Protein AF-A0AAU9IRE2-F1 (afdb_monomer)

Nearest PDB structures (foldseek):
  4ocn-assembly2_E  TM=6.355E-01  e=1.020E-06  Saccharomyces cerevisiae S288C
  4o8y-assembly1_B  TM=6.304E-01  e=1.690E-06  Saccharomyces cerevisiae S288C
  5cw4-assembly1_A  TM=6.157E-01  e=9.299E-06  Camponotus floridanus
  6gvw-assembly1_F  TM=5.786E-01  e=1.319E-04  Mus musculus
  6gvw-assembly1_A  TM=6.288E-01  e=5.290E-04  Mus musculus

Secondary structure (DSSP, 8-state):
-----SB-HHHHHHHHHHHHHSTTS-EEEEEEESSSEEEEEEEESS---HHHHHHHHHHTTTS-EEEEEEEE---TT------HHHHHHHHHHHHTT-S-EEEEEEES-TTSS--EEEEEE-TTSS-EEEEP---GGGGS-HHHHHTT-TT---HHHHHH-TTS-TT-TT--

pLDDT: mean 87.38, std 13.11, range [36.69, 98.31]

Radius of gyration: 15.05 Å; Cα contacts (8 Å, |Δi|>4): 296; chains: 1; bounding box: 39×37×46 Å

Sequence (172 aa):
MEEDKFIATLALKKSAIHCARHPGRDVYGALVGDSKVNDAIPLFHTRPTTAATEVALLMLSQFNIIGFYESRIRGANEELEPSRYITQLCQALKNKGAASVFVLCIESDWNESNIMALFRLDNKGTNFTKQTFDASFNKMSLTDFLIGHENIVDIDDHLANPRLDWRNQNIQ

Foldseek 3Di:
DPPPAQADPQQVLLLLLQLVLQQPFKWKWFFFDASGGDHIFTADRHDDDPVSVVVSVVVCVVTHTQEMEIEDDDDPPDDQDDDPVRLVVQLVSLVVPRQKYKYWYAYSPPVDPDGIWMWIQDNVSPDIDTDDHPCVVVVDPVVVSNVPPSQQDHNVNCVVPVVRDSVPPVRD

Structure (mmCIF, N/CA/C/O backbone):
data_AF-A0AAU9IRE2-F1
#
_entry.id   AF-A0AAU9IRE2-F1
#
l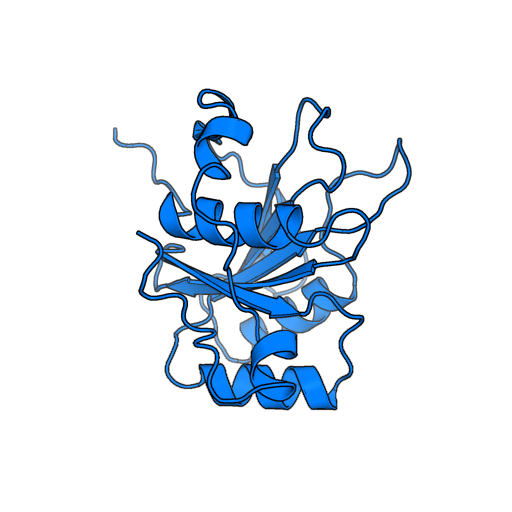oop_
_atom_site.group_PDB
_atom_site.id
_atom_site.type_symbol
_atom_site.label_atom_id
_atom_site.label_alt_id
_atom_site.label_comp_id
_atom_site.label_asym_id
_atom_site.label_entity_id
_atom_site.label_seq_id
_atom_site.pdbx_PDB_ins_code
_atom_site.Cartn_x
_atom_site.Cartn_y
_atom_site.Cartn_z
_atom_site.occupancy
_atom_site.B_iso_or_equiv
_atom_site.auth_seq_id
_atom_site.auth_comp_id
_atom_site.auth_asym_id
_atom_site.auth_atom_id
_atom_site.pdbx_PDB_model_num
ATOM 1 N N . MET A 1 1 ? 2.289 -4.825 28.708 1.00 36.69 1 MET A N 1
ATOM 2 C CA . MET A 1 1 ? 1.185 -4.629 27.751 1.00 36.69 1 MET A CA 1
ATOM 3 C C . MET A 1 1 ? 1.834 -4.562 26.396 1.00 36.69 1 MET A C 1
ATOM 5 O O . MET A 1 1 ? 2.612 -3.648 26.172 1.00 36.69 1 MET A O 1
ATOM 9 N N . GLU A 1 2 ? 1.653 -5.595 25.586 1.00 39.22 2 GLU A N 1
ATOM 10 C CA . GLU A 1 2 ? 2.136 -5.599 24.208 1.00 39.22 2 GLU A CA 1
ATOM 11 C C . GLU A 1 2 ? 1.316 -4.541 23.465 1.00 39.22 2 GLU A C 1
ATOM 13 O O . GLU A 1 2 ? 0.089 -4.627 23.444 1.00 39.22 2 GLU A O 1
ATOM 18 N N . GLU A 1 3 ? 1.958 -3.475 22.988 1.00 46.84 3 GLU A N 1
ATOM 19 C CA . GLU A 1 3 ? 1.282 -2.481 22.157 1.00 46.84 3 GLU A CA 1
ATOM 20 C C . GLU A 1 3 ? 0.676 -3.207 20.956 1.00 46.84 3 GLU A C 1
ATOM 22 O O . GLU A 1 3 ? 1.378 -3.923 20.237 1.00 46.84 3 GLU A O 1
ATOM 27 N N . ASP A 1 4 ? -0.634 -3.061 20.764 1.00 55.16 4 ASP A N 1
ATOM 28 C CA . ASP A 1 4 ? -1.350 -3.665 19.647 1.00 55.16 4 ASP A CA 1
ATOM 29 C C . ASP A 1 4 ? -0.809 -3.090 18.330 1.00 55.16 4 ASP A C 1
ATOM 31 O O . ASP A 1 4 ? -1.281 -2.076 17.818 1.00 55.16 4 ASP A O 1
ATOM 35 N N . LYS A 1 5 ? 0.210 -3.741 17.760 1.00 63.75 5 LYS A N 1
ATOM 36 C CA . LYS A 1 5 ? 0.704 -3.420 16.423 1.00 63.75 5 LYS A CA 1
ATOM 37 C C . LYS A 1 5 ? -0.419 -3.689 15.426 1.00 63.75 5 LYS A C 1
ATOM 39 O O . LYS A 1 5 ? -0.771 -4.838 15.166 1.00 63.75 5 LYS A O 1
ATOM 44 N N . PHE A 1 6 ? -0.990 -2.618 14.880 1.00 81.44 6 PHE A N 1
ATOM 45 C CA . PHE A 1 6 ? -2.045 -2.684 13.865 1.00 81.44 6 PHE A CA 1
ATOM 46 C C . PHE A 1 6 ? -1.533 -3.165 12.505 1.00 81.44 6 PHE A C 1
ATOM 48 O O . PHE A 1 6 ? -2.333 -3.600 11.678 1.00 81.44 6 PHE A O 1
ATOM 55 N N . ILE A 1 7 ? -0.217 -3.094 12.281 1.00 88.31 7 ILE A N 1
ATOM 56 C CA . ILE A 1 7 ? 0.437 -3.489 11.039 1.00 88.31 7 ILE A CA 1
ATOM 57 C C . ILE A 1 7 ? 1.678 -4.340 11.304 1.00 88.31 7 ILE A C 1
ATOM 59 O O . ILE A 1 7 ? 2.532 -3.998 12.124 1.00 88.31 7 ILE A O 1
ATOM 63 N N . ALA A 1 8 ? 1.756 -5.474 10.614 1.00 89.19 8 ALA A N 1
ATOM 64 C CA . ALA A 1 8 ? 2.883 -6.385 10.659 1.00 89.19 8 ALA A CA 1
ATOM 65 C C . ALA A 1 8 ? 4.101 -5.798 9.931 1.00 89.19 8 ALA A C 1
ATOM 67 O O . ALA A 1 8 ? 3.977 -5.103 8.920 1.00 89.19 8 ALA A O 1
ATOM 68 N N . THR A 1 9 ? 5.298 -6.148 10.406 1.00 86.25 9 THR A N 1
ATOM 69 C CA . THR A 1 9 ? 6.569 -5.720 9.801 1.00 86.25 9 THR A CA 1
ATOM 70 C C . THR A 1 9 ? 6.677 -6.120 8.329 1.00 86.25 9 THR A C 1
ATOM 72 O O . THR A 1 9 ? 7.193 -5.342 7.534 1.00 86.25 9 THR A O 1
ATOM 75 N N . LEU A 1 10 ? 6.152 -7.291 7.946 1.00 88.19 10 LEU A N 1
ATOM 76 C CA . LEU A 1 10 ? 6.154 -7.754 6.555 1.00 88.19 10 LEU A CA 1
ATOM 77 C C . LEU A 1 10 ? 5.373 -6.807 5.633 1.00 88.19 10 LEU A C 1
ATOM 79 O O . LEU A 1 10 ? 5.866 -6.437 4.569 1.00 88.19 10 LEU A O 1
ATOM 83 N N . ALA A 1 11 ? 4.184 -6.374 6.060 1.00 92.06 11 ALA A N 1
ATOM 84 C CA . ALA A 1 11 ? 3.362 -5.439 5.302 1.00 92.06 11 ALA A CA 1
ATOM 85 C C . ALA A 1 11 ? 4.076 -4.092 5.112 1.00 92.06 11 ALA A C 1
ATOM 87 O O . ALA A 1 11 ? 4.114 -3.564 4.000 1.00 92.06 11 ALA A O 1
ATOM 88 N N . LEU A 1 12 ? 4.700 -3.568 6.176 1.00 89.69 12 LEU A N 1
ATOM 89 C CA . LEU A 1 12 ? 5.523 -2.355 6.093 1.00 89.69 12 LEU A CA 1
ATOM 90 C C . LEU A 1 12 ? 6.695 -2.540 5.124 1.00 89.69 12 LEU A C 1
ATOM 92 O O . LEU A 1 12 ? 6.912 -1.693 4.262 1.00 89.69 12 LEU A O 1
ATOM 96 N N . LYS A 1 13 ? 7.400 -3.671 5.217 1.00 87.88 13 LYS A N 1
ATOM 97 C CA . LYS A 1 13 ? 8.547 -4.007 4.370 1.00 87.88 13 LYS A CA 1
ATOM 98 C C . LYS A 1 13 ? 8.167 -4.067 2.894 1.00 87.88 13 LYS A C 1
ATOM 100 O O . LYS A 1 13 ? 8.770 -3.354 2.098 1.00 87.88 13 LYS A O 1
ATOM 105 N N . LYS A 1 14 ? 7.146 -4.842 2.516 1.00 92.81 14 LYS A N 1
ATOM 106 C CA . LYS A 1 14 ? 6.692 -4.913 1.115 1.00 92.81 14 LYS A CA 1
ATOM 107 C C . LYS A 1 14 ? 6.233 -3.551 0.597 1.00 92.81 14 LYS A C 1
ATOM 109 O O . LYS A 1 14 ? 6.601 -3.175 -0.510 1.00 92.81 14 LYS A O 1
ATOM 114 N N . SER A 1 15 ? 5.485 -2.795 1.400 1.00 93.44 15 SER A N 1
ATOM 115 C CA . SER A 1 15 ? 5.035 -1.457 0.999 1.00 93.44 15 SER A CA 1
ATOM 116 C C . SER A 1 15 ? 6.224 -0.521 0.758 1.00 93.44 15 SER A C 1
ATOM 118 O O . SER A 1 15 ? 6.299 0.119 -0.286 1.00 93.44 15 SER A O 1
ATOM 120 N N . ALA A 1 16 ? 7.198 -0.499 1.673 1.00 90.00 16 ALA A N 1
ATOM 121 C CA . ALA A 1 16 ? 8.374 0.358 1.565 1.00 90.00 16 ALA A CA 1
ATOM 122 C C . ALA A 1 16 ? 9.281 -0.015 0.382 1.00 90.00 16 ALA A C 1
ATOM 124 O O . ALA A 1 16 ? 9.699 0.871 -0.360 1.00 90.00 16 ALA A O 1
ATOM 125 N N . ILE A 1 17 ? 9.548 -1.309 0.162 1.00 90.62 17 ILE A N 1
ATOM 126 C CA . ILE A 1 17 ? 10.351 -1.773 -0.983 1.00 90.62 17 ILE A CA 1
ATOM 127 C C . ILE A 1 17 ? 9.652 -1.404 -2.297 1.00 90.62 17 ILE A C 1
ATOM 129 O O . ILE A 1 17 ? 10.311 -0.944 -3.226 1.00 90.62 17 ILE A O 1
ATOM 133 N N . HIS A 1 18 ? 8.324 -1.546 -2.376 1.00 93.88 18 HIS A N 1
ATOM 134 C CA . HIS A 1 18 ? 7.566 -1.162 -3.568 1.00 93.88 18 HIS A CA 1
ATOM 135 C C . HIS A 1 18 ? 7.714 0.335 -3.868 1.00 93.88 18 HIS A C 1
ATOM 137 O O . HIS A 1 18 ? 8.050 0.707 -4.990 1.00 93.88 18 HIS A O 1
ATOM 143 N N . CYS A 1 19 ? 7.561 1.192 -2.855 1.00 92.00 19 CYS A N 1
ATOM 144 C CA . CYS A 1 19 ? 7.775 2.632 -2.999 1.00 92.00 19 CYS A CA 1
ATOM 145 C C . CYS A 1 19 ? 9.218 2.963 -3.421 1.00 92.00 19 CYS A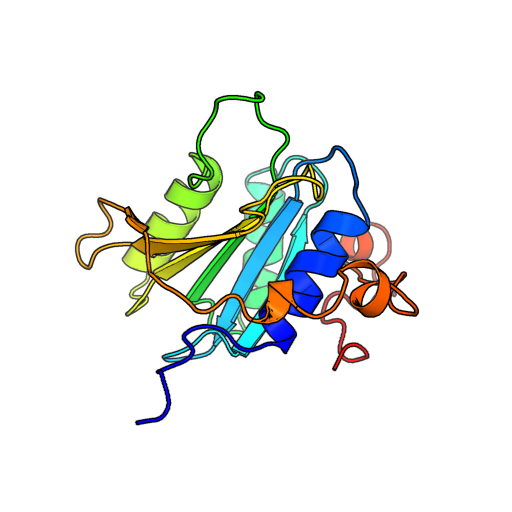 C 1
ATOM 147 O O . CYS A 1 19 ? 9.433 3.775 -4.317 1.00 92.00 19 CYS A O 1
ATOM 149 N N . ALA A 1 20 ? 10.211 2.301 -2.826 1.00 88.50 20 ALA A N 1
ATOM 150 C CA . ALA A 1 20 ? 11.620 2.535 -3.132 1.00 88.50 20 ALA A CA 1
ATOM 151 C C . ALA A 1 20 ? 12.040 2.039 -4.526 1.00 88.50 20 ALA A C 1
ATOM 153 O O . ALA A 1 20 ? 12.937 2.623 -5.131 1.00 88.50 20 ALA A O 1
ATOM 154 N N . ARG A 1 21 ? 11.394 0.990 -5.058 1.00 89.44 21 ARG A N 1
ATOM 155 C CA . ARG A 1 21 ? 11.648 0.477 -6.416 1.00 89.44 21 ARG A CA 1
ATOM 156 C C . ARG A 1 21 ? 11.239 1.479 -7.500 1.00 89.44 21 ARG A C 1
ATOM 158 O O . ARG A 1 21 ? 11.811 1.471 -8.591 1.00 89.44 21 ARG A O 1
ATOM 165 N N . HIS A 1 22 ? 10.282 2.355 -7.205 1.00 90.44 22 HIS A N 1
ATOM 166 C CA . HIS A 1 22 ? 9.742 3.326 -8.154 1.00 90.44 22 HIS A CA 1
ATOM 167 C C . HIS A 1 22 ? 9.929 4.767 -7.653 1.00 90.44 22 HIS A C 1
ATOM 169 O O . HIS A 1 22 ? 8.945 5.476 -7.431 1.00 90.44 22 HIS A O 1
ATOM 175 N N . PRO A 1 23 ? 11.184 5.233 -7.493 1.00 85.25 23 PRO A N 1
ATOM 176 C CA . PRO A 1 23 ? 11.446 6.570 -6.982 1.00 85.25 23 PRO A CA 1
ATOM 177 C C . PRO A 1 23 ? 10.867 7.625 -7.930 1.00 85.25 23 PRO A C 1
ATOM 179 O O . PRO A 1 23 ? 10.999 7.529 -9.153 1.00 85.25 23 PRO A O 1
ATOM 182 N N . GLY A 1 24 ? 10.218 8.641 -7.360 1.00 85.50 24 GLY A N 1
ATOM 183 C CA . GLY A 1 24 ? 9.586 9.705 -8.139 1.00 85.50 24 GLY A CA 1
ATOM 184 C C . GLY A 1 24 ? 8.370 9.242 -8.945 1.00 85.50 24 GLY A C 1
ATOM 185 O O . GLY A 1 24 ? 8.085 9.815 -9.997 1.00 85.50 24 GLY A O 1
ATOM 186 N N . ARG A 1 25 ? 7.664 8.201 -8.490 1.00 90.88 25 ARG A N 1
ATOM 187 C CA . ARG A 1 25 ? 6.349 7.813 -9.010 1.00 90.88 25 ARG A CA 1
ATOM 188 C C . ARG A 1 25 ? 5.345 7.70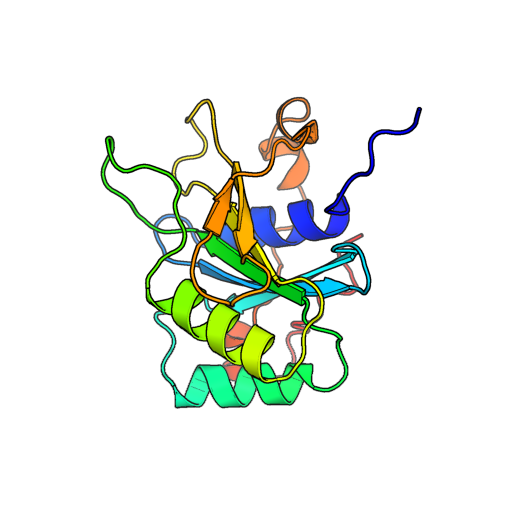2 -7.876 1.00 90.88 25 ARG A C 1
ATOM 190 O O . ARG A 1 25 ? 5.712 7.422 -6.739 1.00 90.88 25 ARG A O 1
ATOM 197 N N . ASP A 1 26 ? 4.078 7.883 -8.222 1.00 93.69 26 ASP A N 1
ATOM 198 C CA . ASP A 1 26 ? 2.995 7.488 -7.336 1.00 93.69 26 ASP A CA 1
ATOM 199 C C . ASP A 1 26 ? 2.899 5.961 -7.324 1.00 93.69 26 ASP A C 1
ATOM 201 O O . ASP A 1 26 ? 2.943 5.309 -8.372 1.00 93.69 26 ASP A O 1
ATOM 205 N N . VAL A 1 27 ? 2.766 5.405 -6.128 1.00 96.12 27 VAL A N 1
ATOM 206 C CA . VAL A 1 27 ? 2.752 3.970 -5.876 1.00 96.12 27 VAL A CA 1
ATOM 207 C C . VAL A 1 27 ? 1.551 3.640 -5.007 1.00 96.12 27 VAL A C 1
ATOM 209 O O . VAL A 1 27 ? 1.280 4.332 -4.028 1.00 96.12 27 VAL A O 1
ATOM 212 N N . TYR A 1 28 ? 0.841 2.569 -5.339 1.00 97.81 28 TYR A N 1
ATOM 213 C CA . TYR A 1 28 ? -0.360 2.140 -4.634 1.00 97.81 28 TYR A CA 1
ATOM 214 C C . TYR A 1 28 ? -0.304 0.649 -4.333 1.00 97.81 28 TYR A C 1
ATOM 216 O O . TYR A 1 28 ? 0.153 -0.153 -5.155 1.00 97.81 28 TYR A O 1
ATOM 224 N N . GLY A 1 29 ? -0.853 0.252 -3.189 1.00 98.19 29 GLY A N 1
ATOM 225 C CA . GLY A 1 29 ? -1.059 -1.158 -2.908 1.00 98.19 29 GLY A CA 1
ATOM 226 C C . GLY A 1 29 ? -2.209 -1.468 -1.960 1.00 98.19 29 GLY A C 1
ATOM 227 O O . GLY A 1 29 ? -2.808 -0.572 -1.367 1.00 98.19 29 GLY A O 1
ATOM 228 N N . ALA A 1 30 ? -2.538 -2.751 -1.834 1.00 98.31 30 ALA A N 1
ATOM 229 C CA . ALA A 1 30 ? -3.559 -3.246 -0.915 1.00 98.31 30 ALA A CA 1
ATOM 230 C C . ALA A 1 30 ? -2.927 -3.702 0.404 1.00 98.31 30 ALA A C 1
ATOM 232 O O . ALA A 1 30 ? -1.867 -4.327 0.412 1.00 98.31 30 ALA A O 1
ATOM 233 N N . LEU A 1 31 ? -3.607 -3.434 1.515 1.00 97.69 31 LEU A N 1
ATOM 234 C CA . LEU A 1 31 ? -3.287 -3.986 2.828 1.00 97.69 31 LEU A CA 1
ATOM 235 C C . LEU A 1 31 ? -4.260 -5.123 3.121 1.00 97.69 31 LEU A C 1
ATOM 237 O O . LEU A 1 31 ? -5.478 -4.936 3.044 1.00 97.69 31 LEU A O 1
ATOM 241 N N . VAL A 1 32 ? -3.728 -6.296 3.456 1.00 96.50 32 VAL A N 1
ATOM 242 C CA . VAL A 1 32 ? -4.526 -7.506 3.671 1.00 96.50 32 VAL A CA 1
ATOM 243 C C . VAL A 1 32 ? -4.328 -8.060 5.075 1.00 96.50 32 VAL A C 1
ATOM 245 O O . VAL A 1 32 ? -3.254 -7.951 5.674 1.00 96.50 32 VAL A O 1
ATOM 248 N N . GLY A 1 33 ? -5.382 -8.655 5.613 1.00 94.31 33 GLY A N 1
ATOM 249 C CA . GLY A 1 33 ? -5.397 -9.213 6.958 1.00 94.31 33 GLY A CA 1
ATOM 250 C C . GLY A 1 33 ? -6.815 -9.332 7.489 1.00 94.31 33 GLY A C 1
ATOM 251 O O . GLY A 1 33 ? -7.765 -9.224 6.727 1.00 94.31 33 GLY A O 1
ATOM 252 N N . ASP A 1 34 ? -6.951 -9.541 8.794 1.00 87.75 34 ASP A N 1
ATOM 253 C CA . ASP A 1 34 ? -8.256 -9.712 9.440 1.00 87.75 34 ASP A CA 1
ATOM 254 C C . ASP A 1 34 ? -8.586 -8.507 10.323 1.00 87.75 34 ASP A C 1
ATOM 256 O O . ASP A 1 34 ? -9.075 -7.481 9.858 1.00 87.75 34 ASP A O 1
ATOM 260 N N . SER A 1 35 ? -8.284 -8.592 11.617 1.00 84.12 35 SER A N 1
ATOM 261 C CA . SER A 1 35 ? -8.410 -7.468 12.552 1.00 84.12 35 SER A CA 1
ATOM 262 C C . SER A 1 35 ? -7.192 -6.537 12.539 1.00 84.12 35 SER A C 1
ATOM 264 O O . SER A 1 35 ? -7.261 -5.425 13.067 1.00 84.12 35 SER A O 1
ATOM 266 N N . LYS A 1 36 ? -6.087 -6.996 11.944 1.00 88.50 36 LYS A N 1
ATOM 267 C CA . LYS A 1 36 ? -4.784 -6.331 11.839 1.00 88.50 36 LYS A CA 1
ATOM 268 C C . LYS A 1 36 ? -4.229 -6.552 10.433 1.00 88.50 36 LYS A C 1
ATOM 270 O O . LYS A 1 36 ? -4.585 -7.533 9.779 1.00 88.50 36 LYS A O 1
ATOM 275 N N . VAL A 1 37 ? -3.369 -5.647 9.973 1.00 92.38 37 VAL A N 1
ATOM 276 C CA . VAL A 1 37 ? -2.701 -5.755 8.671 1.00 92.38 37 VAL A CA 1
ATOM 277 C C . VAL A 1 37 ? -1.558 -6.755 8.788 1.00 92.38 37 VAL A C 1
ATOM 279 O O . VAL A 1 37 ? -0.593 -6.509 9.506 1.00 92.38 37 VAL A O 1
ATOM 282 N N . ASN A 1 38 ? -1.669 -7.870 8.071 1.00 93.31 38 ASN A N 1
ATOM 283 C CA . ASN A 1 38 ? -0.709 -8.973 8.122 1.00 93.31 38 ASN A CA 1
ATOM 284 C C . ASN A 1 38 ? 0.283 -8.921 6.957 1.00 93.31 38 ASN A C 1
ATOM 286 O O . ASN A 1 38 ? 1.452 -9.258 7.126 1.00 93.31 38 ASN A O 1
ATOM 290 N N . ASP A 1 39 ? -0.180 -8.494 5.784 1.00 95.44 39 ASP A N 1
ATOM 291 C CA . ASP A 1 39 ? 0.627 -8.432 4.570 1.00 95.44 39 ASP A CA 1
ATOM 292 C C . ASP A 1 39 ? 0.214 -7.228 3.706 1.00 95.44 39 ASP A C 1
ATOM 294 O O . ASP A 1 39 ? -0.834 -6.605 3.920 1.00 95.44 39 ASP A O 1
ATOM 298 N N . ALA A 1 40 ? 1.053 -6.893 2.733 1.00 96.88 40 ALA A N 1
ATOM 299 C CA . ALA A 1 40 ? 0.801 -5.848 1.755 1.00 96.88 40 ALA A CA 1
ATOM 300 C C . ALA A 1 40 ? 1.052 -6.377 0.344 1.00 96.88 40 ALA A C 1
ATOM 302 O O . ALA A 1 40 ? 2.016 -7.100 0.095 1.00 96.88 40 ALA A O 1
ATOM 303 N N . ILE A 1 41 ? 0.188 -5.991 -0.588 1.00 97.94 41 ILE A N 1
ATOM 304 C CA . ILE A 1 41 ? 0.261 -6.426 -1.977 1.00 97.94 41 ILE A CA 1
ATOM 305 C C . ILE A 1 41 ? 0.459 -5.196 -2.872 1.00 97.94 41 ILE A C 1
ATOM 307 O O . ILE A 1 41 ? -0.445 -4.359 -2.956 1.00 97.94 41 ILE A O 1
ATOM 311 N N . PRO A 1 42 ? 1.632 -5.060 -3.514 1.00 97.75 42 PRO A N 1
ATOM 312 C CA . PRO A 1 42 ? 1.894 -4.063 -4.551 1.00 97.75 42 PRO A CA 1
ATOM 313 C C . PRO A 1 42 ? 0.876 -4.134 -5.688 1.00 97.75 42 PRO A C 1
ATOM 315 O O . PRO A 1 42 ? 0.659 -5.204 -6.251 1.00 97.75 42 PRO A O 1
ATOM 318 N N . LEU A 1 43 ? 0.232 -3.007 -6.009 1.00 98.06 43 LEU A N 1
ATOM 319 C CA . LEU A 1 43 ? -0.730 -2.939 -7.109 1.00 98.06 43 LEU A CA 1
ATOM 320 C C . LEU A 1 43 ? -0.149 -2.189 -8.297 1.00 98.06 43 LEU A C 1
ATOM 322 O O . LEU A 1 43 ? 0.045 -2.786 -9.348 1.00 98.06 43 LEU A O 1
ATOM 326 N N . PHE A 1 44 ? 0.114 -0.899 -8.132 1.00 97.75 44 PHE A N 1
ATOM 327 C CA . PHE A 1 44 ? 0.430 -0.033 -9.257 1.00 97.75 44 PHE A CA 1
ATOM 328 C C . PHE A 1 44 ? 1.592 0.886 -8.918 1.00 97.75 44 PHE A C 1
ATOM 330 O O . PHE A 1 44 ? 1.626 1.460 -7.826 1.00 97.75 44 PHE A O 1
ATOM 337 N N . HIS A 1 45 ? 2.457 1.097 -9.899 1.00 95.38 45 HIS A N 1
ATOM 338 C CA . HIS A 1 45 ? 3.472 2.150 -9.929 1.00 95.38 45 HIS A CA 1
ATOM 339 C C . HIS A 1 45 ? 3.247 3.118 -11.105 1.00 95.38 45 HIS A C 1
ATOM 341 O O . HIS A 1 45 ? 4.073 3.990 -11.410 1.00 95.38 45 HIS A O 1
ATOM 347 N N . THR A 1 46 ? 2.137 2.929 -11.820 1.00 92.06 46 THR A N 1
ATOM 348 C CA . THR A 1 46 ? 1.598 3.844 -12.819 1.00 92.06 46 THR A CA 1
ATOM 349 C C . THR A 1 46 ? 0.253 4.398 -12.355 1.00 92.06 46 THR A C 1
ATOM 351 O O . THR A 1 46 ? -0.357 3.909 -11.405 1.00 92.06 46 THR A O 1
ATOM 354 N N . ARG A 1 47 ? -0.226 5.464 -13.009 1.00 90.88 47 ARG A N 1
ATOM 355 C CA . ARG A 1 47 ? -1.516 6.066 -12.663 1.00 90.88 47 ARG A CA 1
ATOM 356 C C . ARG A 1 47 ? -2.647 5.060 -12.941 1.00 90.88 47 ARG A C 1
ATOM 358 O O . ARG A 1 47 ? -2.897 4.770 -14.114 1.00 90.88 47 ARG A O 1
ATOM 365 N N . PRO A 1 48 ? -3.377 4.587 -11.916 1.00 91.06 48 PRO A N 1
ATOM 366 C CA . PRO A 1 48 ? -4.371 3.546 -12.108 1.00 91.06 48 PRO A CA 1
ATOM 367 C C . PRO A 1 48 ? -5.583 4.076 -12.876 1.00 91.06 48 PRO A C 1
ATOM 369 O O . PRO A 1 48 ? -6.088 5.175 -12.628 1.00 91.06 48 PRO A O 1
ATOM 372 N N . THR A 1 49 ? -6.067 3.263 -13.811 1.00 93.12 49 THR A N 1
ATOM 373 C CA . THR A 1 49 ? -7.374 3.450 -14.452 1.00 93.12 49 THR A CA 1
ATOM 374 C C . THR A 1 49 ? -8.421 2.624 -13.717 1.00 93.12 49 THR A C 1
ATOM 376 O O . THR A 1 49 ? -8.086 1.606 -13.117 1.00 93.12 49 THR A O 1
ATOM 379 N N . THR A 1 50 ? -9.700 2.996 -13.812 1.00 92.94 50 THR A N 1
ATOM 380 C CA . THR A 1 50 ? -10.794 2.213 -13.209 1.00 92.94 50 THR A CA 1
ATOM 381 C C . THR A 1 50 ? -10.751 0.742 -13.631 1.00 92.94 50 THR A C 1
ATOM 383 O O . THR A 1 50 ? -10.863 -0.131 -12.779 1.00 92.94 50 THR A O 1
ATOM 386 N N . ALA A 1 51 ? -10.504 0.464 -14.916 1.00 93.94 51 ALA A N 1
ATOM 387 C CA . ALA A 1 51 ? -10.412 -0.902 -15.426 1.00 93.94 51 ALA A CA 1
ATOM 388 C C . ALA A 1 51 ? -9.239 -1.682 -14.804 1.00 93.94 51 ALA A C 1
ATOM 390 O O . ALA A 1 51 ? -9.412 -2.825 -14.388 1.00 93.94 51 ALA A O 1
ATOM 391 N N . ALA A 1 52 ? -8.058 -1.062 -14.687 1.00 94.50 52 ALA A N 1
ATOM 392 C CA . ALA A 1 52 ? -6.904 -1.693 -14.042 1.00 94.50 52 ALA A CA 1
ATOM 393 C C . ALA A 1 52 ? -7.177 -1.975 -12.555 1.00 94.50 52 ALA A C 1
ATOM 395 O O . ALA A 1 52 ? -6.897 -3.070 -12.069 1.00 94.50 52 ALA A O 1
ATOM 396 N N . THR A 1 53 ? -7.796 -1.023 -11.851 1.00 95.50 53 THR A N 1
ATOM 397 C CA . THR A 1 53 ? -8.222 -1.184 -10.456 1.00 95.50 53 THR A CA 1
ATOM 398 C C . THR A 1 53 ? -9.197 -2.350 -10.292 1.00 95.50 53 THR A C 1
ATOM 400 O O . THR A 1 53 ? -9.024 -3.165 -9.389 1.00 95.50 53 THR A O 1
ATOM 403 N N . GLU A 1 54 ? -10.207 -2.465 -11.155 1.00 95.19 54 GLU A N 1
ATOM 404 C CA . GLU A 1 54 ? -11.183 -3.560 -11.106 1.00 95.19 54 GLU A CA 1
ATOM 405 C C . GLU A 1 54 ? -10.527 -4.926 -11.315 1.00 95.19 54 GLU A C 1
ATOM 407 O O . GLU A 1 54 ? -10.786 -5.854 -10.545 1.00 95.19 54 GLU A O 1
ATOM 412 N N . VAL A 1 55 ? -9.637 -5.039 -12.306 1.00 96.31 55 VAL A N 1
ATOM 413 C CA . VAL A 1 55 ? -8.882 -6.271 -12.571 1.00 96.31 55 VAL A CA 1
ATOM 414 C C . VAL A 1 55 ? -8.013 -6.641 -11.372 1.00 96.31 55 VAL A C 1
ATOM 416 O O . VAL A 1 55 ? -8.066 -7.783 -10.914 1.00 96.31 55 VAL A O 1
ATOM 419 N N . ALA A 1 56 ? -7.270 -5.687 -10.809 1.00 96.81 56 ALA A N 1
ATOM 420 C CA . ALA A 1 56 ? -6.428 -5.939 -9.645 1.00 96.81 56 ALA A CA 1
ATOM 421 C C . ALA A 1 56 ? -7.251 -6.402 -8.431 1.00 96.81 56 ALA A C 1
ATOM 423 O O . ALA A 1 56 ? -6.913 -7.396 -7.791 1.00 96.81 56 ALA A O 1
ATOM 424 N N . LEU A 1 57 ? -8.380 -5.744 -8.144 1.00 95.38 57 LEU A N 1
ATOM 425 C CA . LEU A 1 57 ? -9.275 -6.145 -7.053 1.00 95.38 57 LEU A CA 1
ATOM 426 C C . LEU A 1 57 ? -9.902 -7.527 -7.284 1.00 95.38 57 LEU A C 1
ATOM 428 O O . LEU A 1 57 ? -10.090 -8.274 -6.324 1.00 95.38 57 LEU A O 1
ATOM 432 N N . LEU A 1 58 ? -10.192 -7.898 -8.533 1.00 96.38 58 LEU A N 1
ATOM 433 C CA . LEU A 1 58 ? -10.654 -9.243 -8.874 1.00 96.38 58 LEU A CA 1
ATOM 434 C C . LEU A 1 58 ? -9.560 -10.296 -8.633 1.00 96.38 58 LEU A C 1
ATOM 436 O O . LEU A 1 58 ? -9.839 -11.344 -8.044 1.00 96.38 58 LEU A O 1
ATOM 440 N N . MET A 1 59 ? -8.313 -10.010 -9.022 1.00 97.00 59 MET A N 1
ATOM 441 C CA . MET A 1 59 ? -7.157 -10.879 -8.750 1.00 97.00 59 MET A CA 1
ATOM 442 C C . MET A 1 59 ? -6.917 -11.076 -7.247 1.00 97.00 59 MET A C 1
ATOM 444 O O . MET A 1 59 ? -6.423 -12.122 -6.821 1.00 97.00 59 MET A O 1
ATOM 448 N N . LEU A 1 60 ? -7.306 -10.089 -6.440 1.00 96.62 60 LEU A N 1
ATOM 449 C CA . LEU A 1 60 ? -7.201 -10.105 -4.985 1.00 96.62 60 LEU A CA 1
ATOM 450 C C . LEU A 1 60 ? -8.420 -10.702 -4.276 1.00 96.62 60 LEU A C 1
ATOM 452 O O . LEU A 1 60 ? -8.442 -10.711 -3.051 1.00 96.62 60 LEU A O 1
ATOM 456 N N . SER A 1 61 ? -9.422 -11.210 -4.997 1.00 95.25 61 SER A N 1
ATOM 457 C CA . SER A 1 61 ? -10.697 -11.671 -4.414 1.00 95.25 61 SER A CA 1
ATOM 458 C C . SER A 1 61 ? -10.565 -12.751 -3.333 1.00 95.25 61 SER A C 1
ATOM 460 O O . SER A 1 61 ? -11.450 -12.885 -2.493 1.00 95.25 61 SER A O 1
ATOM 462 N N . GLN A 1 62 ? -9.463 -13.503 -3.329 1.00 94.62 62 GLN A N 1
ATOM 463 C CA . GLN A 1 62 ? -9.154 -14.503 -2.303 1.00 94.62 62 GLN A CA 1
ATOM 464 C C . GLN A 1 62 ? -8.582 -13.913 -1.001 1.00 94.62 62 GLN A C 1
ATOM 466 O O . GLN A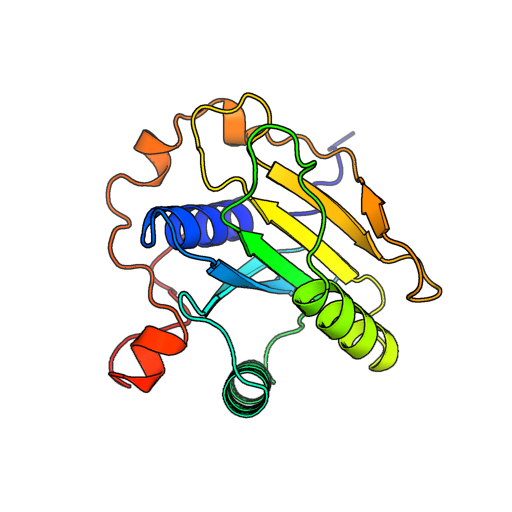 1 62 ? -8.445 -14.633 -0.015 1.00 94.62 62 GLN A O 1
ATOM 471 N N . PHE A 1 63 ? -8.198 -12.636 -0.996 1.00 95.62 63 PHE A N 1
ATOM 472 C CA . PHE A 1 63 ? -7.609 -11.960 0.154 1.00 95.62 63 PHE A CA 1
ATOM 473 C C . PHE A 1 63 ? -8.640 -11.078 0.855 1.00 95.62 63 PHE A C 1
ATOM 475 O O . PHE A 1 63 ? -9.449 -10.399 0.222 1.00 95.62 63 PHE A O 1
ATOM 482 N N . ASN A 1 64 ? -8.556 -11.029 2.181 1.00 96.19 64 ASN A N 1
ATOM 483 C CA . ASN A 1 64 ? -9.315 -10.079 2.977 1.00 96.19 64 ASN A CA 1
ATOM 484 C C . ASN A 1 64 ? -8.601 -8.718 2.958 1.00 96.19 64 ASN A C 1
ATOM 486 O O . ASN A 1 64 ? -7.639 -8.492 3.692 1.00 96.19 64 ASN A O 1
ATOM 490 N N . ILE A 1 65 ? -9.018 -7.835 2.048 1.00 97.06 65 ILE A N 1
ATOM 491 C CA . ILE A 1 65 ? -8.486 -6.471 1.955 1.00 97.06 65 ILE A CA 1
ATOM 492 C C . ILE A 1 65 ? -9.088 -5.641 3.089 1.00 97.06 65 ILE A C 1
ATOM 494 O O . ILE A 1 65 ? -10.306 -5.503 3.182 1.00 97.06 65 ILE A O 1
ATOM 498 N N . ILE A 1 66 ? -8.234 -5.038 3.913 1.00 96.38 66 ILE A N 1
ATOM 499 C CA . ILE A 1 66 ? -8.641 -4.198 5.053 1.00 96.38 66 ILE A CA 1
ATOM 500 C C . ILE A 1 66 ? -8.091 -2.774 4.959 1.00 96.38 66 ILE A C 1
ATOM 502 O O . ILE A 1 66 ? -8.163 -1.994 5.908 1.00 96.38 66 ILE A O 1
ATOM 506 N N . GLY A 1 67 ? -7.516 -2.416 3.818 1.00 97.38 67 GLY A N 1
ATOM 507 C CA . GLY A 1 67 ? -6.970 -1.094 3.603 1.00 97.38 67 GLY A CA 1
ATOM 508 C C . GLY A 1 67 ? -6.123 -1.004 2.353 1.00 97.38 67 GLY A C 1
ATOM 509 O O . GLY A 1 67 ? -6.034 -1.944 1.563 1.00 97.38 67 GLY A O 1
ATOM 510 N N . PHE A 1 68 ? -5.477 0.141 2.209 1.00 98.19 68 PHE A N 1
ATOM 511 C CA . PHE A 1 68 ? -4.575 0.428 1.105 1.00 98.19 68 PHE A CA 1
ATOM 512 C C . PHE A 1 68 ? -3.346 1.169 1.618 1.00 98.19 68 PHE A C 1
ATOM 514 O O . PHE A 1 68 ? -3.364 1.746 2.703 1.00 98.19 68 PHE A O 1
ATOM 521 N N . TYR A 1 69 ? -2.276 1.166 0.841 1.00 97.62 69 TYR A N 1
ATOM 522 C CA . TYR A 1 69 ? -1.174 2.088 1.045 1.00 97.62 69 TYR A CA 1
ATOM 523 C C . TYR A 1 69 ? -0.949 2.916 -0.208 1.00 97.62 69 TYR A C 1
ATOM 525 O O . TYR A 1 69 ? -1.284 2.494 -1.319 1.00 97.62 69 TYR A O 1
ATOM 533 N N . GLU A 1 70 ? -0.382 4.096 -0.014 1.00 96.62 70 GLU A N 1
ATOM 534 C CA . GLU A 1 70 ? 0.078 4.938 -1.103 1.00 96.62 70 GLU A CA 1
ATOM 535 C C . GLU A 1 70 ? 1.399 5.612 -0.761 1.00 96.62 70 GLU A C 1
ATOM 537 O O . GLU A 1 70 ? 1.659 5.953 0.391 1.00 96.62 70 GLU A O 1
ATOM 542 N N . SER A 1 71 ? 2.198 5.849 -1.791 1.00 94.56 71 SER A N 1
ATOM 543 C CA . SER A 1 71 ? 3.240 6.864 -1.791 1.00 94.56 71 SER A CA 1
ATOM 544 C C . SER A 1 71 ? 2.995 7.785 -2.968 1.00 94.56 71 SER A C 1
ATOM 546 O O . SER A 1 71 ? 2.602 7.328 -4.042 1.00 94.56 71 SER A O 1
ATOM 548 N N . ARG A 1 72 ? 3.143 9.089 -2.749 1.00 91.25 72 ARG A N 1
ATOM 549 C CA . ARG A 1 72 ? 2.862 10.107 -3.758 1.00 91.25 72 ARG A CA 1
ATOM 550 C C . ARG A 1 72 ? 3.967 11.134 -3.780 1.00 91.25 72 ARG A C 1
ATOM 552 O O . ARG A 1 72 ? 4.480 11.506 -2.724 1.00 91.25 72 ARG A O 1
ATOM 559 N N . ILE A 1 73 ? 4.254 11.648 -4.969 1.00 85.38 73 ILE A N 1
ATOM 560 C CA . ILE A 1 73 ? 5.064 12.858 -5.087 1.00 85.38 73 ILE A CA 1
ATOM 561 C C . ILE A 1 73 ? 4.216 14.019 -4.577 1.00 85.38 73 ILE A C 1
ATOM 563 O O . ILE A 1 73 ? 3.130 14.288 -5.095 1.00 85.38 73 ILE A O 1
ATOM 567 N N . ARG A 1 74 ? 4.715 14.705 -3.554 1.00 83.69 74 ARG A N 1
ATOM 568 C CA . ARG A 1 74 ? 4.009 15.799 -2.888 1.00 83.69 74 ARG A CA 1
ATOM 569 C C . ARG A 1 74 ? 4.866 17.052 -2.805 1.00 83.69 74 ARG A C 1
ATOM 571 O O . ARG A 1 74 ? 6.087 17.001 -2.950 1.00 83.69 74 ARG A O 1
ATOM 578 N N . GLY A 1 75 ? 4.216 18.190 -2.586 1.00 78.88 75 GLY A N 1
ATOM 579 C CA . GLY A 1 75 ? 4.923 19.437 -2.296 1.00 78.88 75 GLY A CA 1
ATOM 580 C C . GLY A 1 75 ? 5.586 19.394 -0.915 1.00 78.88 75 GLY A C 1
ATOM 581 O O . GLY A 1 75 ? 5.045 18.790 0.007 1.00 78.88 75 GLY A O 1
ATOM 582 N N . ALA A 1 76 ? 6.709 20.099 -0.745 1.00 74.81 76 ALA A N 1
ATOM 583 C CA . ALA A 1 76 ? 7.522 20.103 0.484 1.00 74.81 76 ALA A CA 1
ATOM 584 C C . ALA A 1 76 ? 6.785 20.529 1.777 1.00 74.81 76 ALA A C 1
ATOM 586 O O . ALA A 1 76 ? 7.308 20.344 2.866 1.00 74.81 76 ALA A O 1
ATOM 587 N N . ASN A 1 77 ? 5.579 21.099 1.672 1.00 77.81 77 ASN A N 1
ATOM 588 C CA . ASN A 1 77 ? 4.772 21.558 2.810 1.00 77.81 77 ASN A CA 1
ATOM 589 C C . ASN A 1 77 ? 3.394 20.886 2.889 1.00 77.81 77 ASN A C 1
ATOM 591 O O . ASN A 1 77 ? 2.555 21.304 3.685 1.00 77.81 77 ASN A O 1
ATOM 595 N N . GLU A 1 78 ? 3.113 19.908 2.030 1.00 84.75 78 GLU A N 1
ATOM 596 C CA . GLU A 1 78 ? 1.872 19.147 2.149 1.00 84.75 78 GLU A CA 1
ATOM 597 C C . GLU A 1 78 ? 1.975 18.215 3.361 1.00 84.75 78 GLU A C 1
ATOM 599 O O . GLU A 1 78 ? 3.075 17.872 3.790 1.00 84.75 78 GLU A O 1
ATOM 604 N N . GLU A 1 79 ? 0.854 17.802 3.949 1.00 86.62 79 GLU A N 1
ATOM 605 C CA . GLU A 1 79 ? 0.846 16.758 4.979 1.00 86.62 79 GLU A CA 1
ATOM 606 C C . GLU A 1 79 ? 0.718 15.368 4.337 1.00 86.62 79 GLU A C 1
ATOM 608 O O . GLU A 1 79 ? 0.242 15.216 3.209 1.00 86.62 79 GLU A O 1
ATOM 613 N N . LEU A 1 80 ? 1.205 14.332 5.027 1.00 89.38 80 LEU A N 1
ATOM 614 C CA . LEU A 1 80 ? 1.032 12.944 4.599 1.00 89.38 80 LEU A CA 1
ATOM 615 C C . LEU A 1 80 ? -0.411 12.545 4.880 1.00 89.38 80 LEU A C 1
ATOM 617 O O . LEU A 1 80 ? -0.711 12.067 5.969 1.00 89.38 80 LEU A O 1
ATOM 621 N N . GLU A 1 81 ? -1.287 12.751 3.906 1.00 93.06 81 GLU A N 1
ATOM 622 C CA . GLU A 1 81 ? -2.708 12.414 3.988 1.00 93.06 81 GLU A CA 1
ATOM 623 C C . GLU A 1 81 ? -3.142 11.517 2.820 1.00 93.06 81 GLU A C 1
ATOM 625 O O . GLU A 1 81 ? -2.522 11.562 1.752 1.00 93.06 81 GLU A O 1
ATOM 630 N N . PRO A 1 82 ? -4.210 10.713 2.983 1.00 95.44 82 PRO A N 1
ATOM 631 C CA . PRO A 1 82 ? -4.746 9.893 1.904 1.00 95.44 82 PRO A CA 1
ATOM 632 C C . PRO A 1 82 ? -5.223 10.727 0.709 1.00 95.44 82 PRO A C 1
ATOM 634 O O . PRO A 1 82 ? -6.002 11.670 0.856 1.00 95.44 82 PRO A O 1
ATOM 637 N N . SER A 1 83 ? -4.840 10.336 -0.506 1.00 94.50 83 SER A N 1
ATOM 638 C CA . SER A 1 83 ? -5.370 10.941 -1.728 1.00 94.50 83 SER A CA 1
ATOM 639 C C . SER A 1 83 ? -6.871 10.708 -1.891 1.00 94.50 83 SER A C 1
ATOM 641 O O . SER A 1 83 ? -7.479 9.798 -1.316 1.00 94.50 83 SER A O 1
ATOM 643 N N . ARG A 1 84 ? -7.480 11.489 -2.790 1.00 93.75 84 ARG A N 1
ATOM 644 C CA . ARG A 1 84 ? -8.870 11.278 -3.214 1.00 93.75 84 ARG A CA 1
ATOM 645 C C . ARG A 1 84 ? -9.097 9.871 -3.779 1.00 93.75 84 ARG A C 1
ATOM 647 O O . ARG A 1 84 ? -10.148 9.293 -3.521 1.00 93.75 84 ARG A O 1
ATOM 654 N N . TYR A 1 85 ? -8.138 9.331 -4.533 1.00 93.81 85 TYR A N 1
ATOM 655 C CA . TYR A 1 85 ? -8.244 7.991 -5.116 1.00 93.81 85 TYR A CA 1
ATOM 656 C C . TYR A 1 85 ? -8.308 6.916 -4.022 1.00 93.81 85 TYR A C 1
ATOM 658 O O . TYR A 1 85 ? -9.267 6.145 -3.973 1.00 93.81 85 TYR A O 1
ATOM 666 N N . ILE A 1 86 ? -7.356 6.927 -3.084 1.00 96.12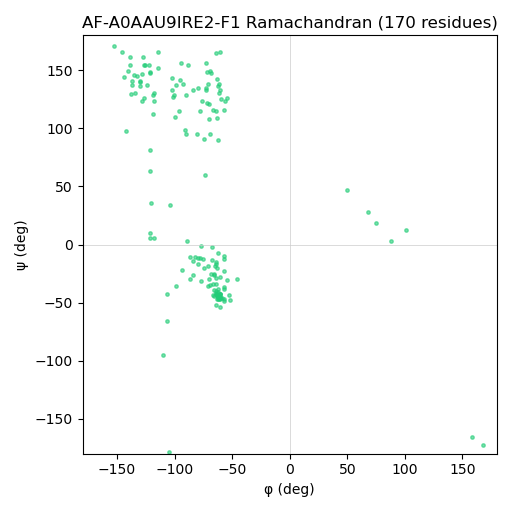 86 ILE A N 1
ATOM 667 C CA . ILE A 1 86 ? -7.352 5.992 -1.951 1.00 96.12 86 ILE A CA 1
ATOM 668 C C . ILE A 1 86 ? -8.580 6.180 -1.058 1.00 96.12 86 ILE A C 1
ATOM 670 O O . ILE A 1 86 ? -9.179 5.197 -0.623 1.00 96.12 86 ILE A O 1
ATOM 674 N N . THR A 1 87 ? -9.014 7.422 -0.837 1.00 96.38 87 THR A N 1
ATOM 675 C CA . THR A 1 87 ? -10.240 7.720 -0.084 1.00 96.38 87 THR A CA 1
ATOM 676 C C . THR A 1 87 ? -11.461 7.040 -0.705 1.00 96.38 87 THR A C 1
ATOM 678 O O . THR A 1 87 ? -12.222 6.383 0.005 1.00 96.38 87 THR A O 1
ATOM 681 N N . GLN A 1 88 ? -11.628 7.129 -2.028 1.00 95.88 88 GLN A N 1
ATOM 682 C CA . GLN A 1 88 ? -12.739 6.484 -2.737 1.00 95.88 88 GLN A CA 1
ATOM 683 C C . GLN A 1 88 ? -12.676 4.955 -2.647 1.00 95.88 88 GLN A C 1
ATOM 685 O O . GLN A 1 88 ? -13.705 4.314 -2.424 1.00 95.88 88 GLN A O 1
ATOM 690 N N . LEU A 1 89 ? -11.481 4.365 -2.755 1.00 96.38 89 LEU A N 1
ATOM 691 C CA . LEU A 1 89 ? -11.297 2.923 -2.568 1.00 96.38 89 LEU A CA 1
ATOM 692 C C . LEU A 1 89 ? -11.651 2.475 -1.150 1.00 96.38 89 LEU A C 1
ATOM 694 O O . LEU A 1 89 ? -12.350 1.478 -0.971 1.00 96.38 89 LEU A O 1
ATOM 698 N N . CYS A 1 90 ? -11.224 3.230 -0.141 1.00 97.19 90 CYS A N 1
ATOM 699 C CA . CYS A 1 90 ? -11.528 2.939 1.255 1.00 97.19 90 CYS A CA 1
ATOM 700 C C . CYS A 1 90 ? -13.026 3.038 1.549 1.00 97.19 90 CYS A C 1
ATOM 702 O O . CYS A 1 90 ? -13.575 2.181 2.239 1.00 97.19 90 CYS A O 1
ATOM 704 N N . GLN A 1 91 ? -13.700 4.048 0.997 1.00 96.50 91 GLN A N 1
ATOM 705 C CA . GLN A 1 91 ? -15.152 4.193 1.098 1.00 96.50 91 GLN A CA 1
ATOM 706 C C . GLN A 1 91 ? -15.877 3.022 0.432 1.00 96.50 91 GLN A C 1
ATOM 708 O O . GLN A 1 91 ? -16.784 2.441 1.026 1.00 96.50 91 GLN A O 1
ATOM 713 N N . ALA A 1 92 ? -15.450 2.621 -0.768 1.00 95.12 92 ALA A N 1
ATOM 714 C CA . ALA A 1 92 ? -16.008 1.458 -1.451 1.00 95.12 92 ALA A CA 1
ATOM 715 C C . ALA A 1 92 ? -15.807 0.169 -0.636 1.00 95.12 92 ALA A C 1
ATOM 717 O O . ALA A 1 92 ? -16.738 -0.623 -0.496 1.00 95.12 92 ALA A O 1
ATOM 718 N N . LEU A 1 93 ? -14.622 -0.020 -0.050 1.00 95.44 93 LEU A N 1
ATOM 719 C CA . LEU A 1 93 ? -14.315 -1.159 0.812 1.00 95.44 93 LEU A CA 1
ATOM 720 C C . LEU A 1 93 ? -15.177 -1.162 2.086 1.00 95.44 93 LEU A C 1
ATOM 722 O O . LEU A 1 93 ? -15.733 -2.196 2.459 1.00 95.44 93 LEU A O 1
ATOM 726 N N . LYS A 1 94 ? -15.364 0.005 2.713 1.00 95.25 94 LYS A N 1
ATOM 727 C CA . LYS A 1 94 ? -16.242 0.173 3.878 1.00 95.25 94 LYS A CA 1
ATOM 728 C C . LYS A 1 94 ? -17.695 -0.162 3.544 1.00 95.25 94 LYS A C 1
ATOM 730 O O . LYS A 1 94 ? -18.332 -0.906 4.284 1.00 95.25 94 LYS A O 1
ATOM 735 N N . ASN A 1 95 ? -18.188 0.315 2.402 1.00 95.00 95 ASN A N 1
ATOM 736 C CA . ASN A 1 95 ? -19.547 0.050 1.919 1.00 95.00 95 ASN A CA 1
ATOM 737 C C . ASN A 1 95 ? -19.781 -1.429 1.579 1.00 95.00 95 ASN A C 1
ATOM 739 O O . ASN A 1 95 ? -20.912 -1.901 1.658 1.00 95.00 95 ASN A O 1
ATOM 743 N N . LYS A 1 96 ? -18.721 -2.178 1.249 1.00 92.62 96 LYS A N 1
ATOM 744 C CA . LYS A 1 96 ? -18.765 -3.641 1.089 1.00 92.62 96 LYS A CA 1
ATOM 745 C C . LYS A 1 96 ? -18.783 -4.409 2.418 1.00 92.62 96 LYS A C 1
ATOM 747 O O . LYS A 1 96 ? -18.863 -5.632 2.398 1.00 92.62 96 LYS A O 1
ATOM 752 N N . GLY A 1 97 ? -18.734 -3.716 3.557 1.00 92.38 97 GLY A N 1
ATOM 753 C CA . GLY A 1 97 ? -18.871 -4.316 4.885 1.00 92.38 97 GLY A CA 1
ATOM 754 C C . GLY A 1 97 ? -17.558 -4.534 5.636 1.00 92.38 97 GLY A C 1
ATOM 755 O O . GLY A 1 97 ? -17.566 -5.211 6.661 1.00 92.38 97 GLY A O 1
ATOM 756 N N . ALA A 1 98 ? -16.437 -3.963 5.181 1.00 91.81 98 ALA A N 1
ATOM 757 C CA . ALA A 1 98 ? -15.182 -4.058 5.922 1.00 91.81 98 ALA A CA 1
ATOM 758 C C . ALA A 1 98 ? -15.313 -3.435 7.329 1.00 91.81 98 ALA A C 1
ATOM 760 O O . ALA A 1 98 ? -15.690 -2.267 7.499 1.00 91.81 98 ALA A O 1
ATOM 761 N N . 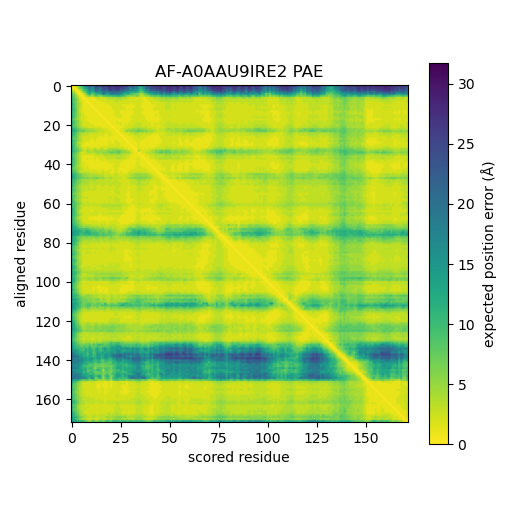ALA A 1 99 ? -14.988 -4.217 8.362 1.00 89.31 99 ALA A N 1
ATOM 762 C CA . ALA A 1 99 ? -15.141 -3.798 9.756 1.00 89.31 99 ALA A CA 1
ATOM 763 C C . ALA A 1 99 ? -14.245 -2.593 10.090 1.00 89.31 99 ALA A C 1
ATOM 765 O O . ALA A 1 99 ? -14.718 -1.589 10.629 1.00 89.31 99 ALA A O 1
ATOM 766 N N . SER A 1 100 ? -12.978 -2.659 9.685 1.00 90.38 100 SER A N 1
ATOM 767 C CA . SER A 1 100 ? -12.002 -1.574 9.792 1.00 90.38 100 SER A CA 1
ATOM 768 C C . SER A 1 100 ? -11.323 -1.374 8.444 1.00 90.38 100 SER A C 1
ATOM 770 O O . SER A 1 100 ? -11.047 -2.348 7.752 1.00 90.38 100 SER A O 1
ATOM 772 N N . VAL A 1 101 ? -11.075 -0.114 8.082 1.00 95.69 101 VAL A N 1
ATOM 773 C CA . VAL A 1 101 ? -10.377 0.249 6.847 1.00 95.69 101 VAL A CA 1
ATOM 774 C C . VAL A 1 101 ? -9.218 1.173 7.192 1.00 95.69 101 VAL A C 1
ATOM 776 O O . VAL A 1 101 ? -9.422 2.194 7.856 1.00 95.69 101 VAL A O 1
ATOM 779 N N . PHE A 1 102 ? -8.018 0.804 6.757 1.00 95.38 102 PHE A N 1
ATOM 780 C CA . PHE A 1 102 ? -6.780 1.526 7.039 1.00 95.38 102 PHE A CA 1
ATOM 781 C C . PHE A 1 102 ? -6.163 2.127 5.776 1.00 95.38 102 PHE A C 1
ATOM 783 O O . PHE A 1 102 ? -6.322 1.591 4.679 1.00 95.38 102 PHE A O 1
ATOM 790 N N . VAL A 1 103 ? -5.424 3.222 5.945 1.00 96.75 103 VAL A N 1
ATOM 791 C CA . VAL A 1 103 ? -4.557 3.781 4.906 1.00 96.75 103 VAL A CA 1
ATOM 792 C C . VAL A 1 103 ? -3.166 4.003 5.464 1.00 96.75 103 VAL A C 1
ATOM 794 O O . VAL A 1 103 ? -3.019 4.728 6.444 1.00 96.75 103 VAL A O 1
ATOM 797 N N . LEU A 1 104 ? -2.158 3.408 4.837 1.00 95.38 104 LEU A N 1
ATOM 798 C CA . LEU A 1 104 ? -0.757 3.709 5.113 1.00 95.38 104 LEU A CA 1
ATOM 799 C C . LEU A 1 104 ? -0.229 4.672 4.044 1.00 95.38 104 LEU A C 1
ATOM 801 O O . LEU A 1 104 ? -0.049 4.286 2.894 1.00 95.38 104 LEU A O 1
ATOM 805 N N . CYS A 1 105 ? 0.028 5.918 4.420 1.00 94.56 105 CYS A N 1
ATOM 806 C CA . CYS A 1 105 ? 0.718 6.876 3.565 1.00 94.56 105 CYS A CA 1
ATOM 807 C C . CYS A 1 105 ? 2.223 6.773 3.822 1.00 94.56 105 CYS A C 1
ATOM 809 O O . CYS A 1 105 ? 2.651 6.841 4.976 1.00 94.56 105 CYS A O 1
ATOM 811 N N . ILE A 1 106 ? 3.006 6.619 2.759 1.00 91.75 106 ILE A N 1
ATOM 812 C CA . ILE A 1 106 ? 4.464 6.497 2.792 1.00 91.75 106 ILE A CA 1
ATOM 813 C C . ILE A 1 106 ? 5.059 7.656 1.998 1.00 91.75 106 ILE A C 1
ATOM 815 O O . ILE A 1 106 ? 4.675 7.918 0.859 1.00 91.75 106 ILE A O 1
ATOM 8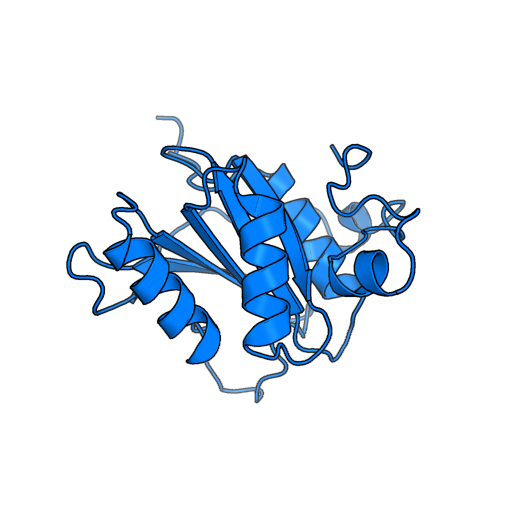19 N N . GLU A 1 107 ? 5.998 8.357 2.605 1.00 88.69 107 GLU A N 1
ATOM 820 C CA . GLU A 1 107 ? 6.737 9.437 1.975 1.00 88.69 107 GLU A CA 1
ATOM 821 C C . GLU A 1 107 ? 7.576 8.934 0.792 1.00 88.69 107 GLU A C 1
ATOM 823 O O . GLU A 1 107 ? 8.145 7.845 0.827 1.00 88.69 107 GLU A O 1
ATOM 828 N N . SER A 1 108 ? 7.641 9.748 -0.258 1.00 83.44 108 SER A N 1
ATOM 829 C CA . SER A 1 108 ? 8.503 9.520 -1.420 1.00 83.44 108 SER A CA 1
ATOM 830 C C . SER A 1 108 ? 9.921 10.080 -1.220 1.00 83.44 108 SER A C 1
ATOM 832 O O . SER A 1 108 ? 10.876 9.512 -1.754 1.00 83.44 108 SER A O 1
ATOM 834 N N . ASP A 1 109 ? 10.070 11.154 -0.431 1.00 80.75 109 ASP A N 1
ATOM 835 C CA . ASP A 1 109 ? 11.358 11.659 0.068 1.00 80.75 109 ASP A CA 1
ATOM 836 C C . ASP A 1 109 ? 11.759 11.030 1.414 1.00 80.75 109 ASP A C 1
ATOM 838 O O . ASP A 1 109 ? 11.411 11.477 2.507 1.00 80.75 109 ASP A O 1
ATOM 842 N N . TRP A 1 110 ? 12.566 9.982 1.332 1.00 76.75 110 TRP A N 1
ATOM 843 C CA . TRP A 1 110 ? 13.014 9.205 2.485 1.00 76.75 110 TRP A CA 1
ATOM 844 C C . TRP A 1 110 ? 13.953 9.952 3.450 1.00 76.75 110 TRP A C 1
ATOM 846 O O . TRP A 1 110 ? 14.343 9.373 4.463 1.00 76.75 110 TRP A O 1
ATOM 856 N N . ASN A 1 111 ? 14.330 11.204 3.161 1.00 74.75 111 ASN A N 1
ATOM 857 C CA . ASN A 1 111 ? 15.117 12.036 4.079 1.00 74.75 111 ASN A CA 1
ATOM 858 C C . ASN A 1 111 ? 14.260 12.723 5.154 1.00 74.75 111 ASN A C 1
ATOM 860 O O . ASN A 1 111 ? 14.802 13.303 6.098 1.00 74.75 111 ASN A O 1
ATOM 864 N N . GLU A 1 112 ? 12.935 12.674 5.019 1.00 72.31 112 GLU A N 1
ATOM 865 C CA . GLU A 1 112 ? 12.010 13.271 5.974 1.00 72.31 112 GLU A CA 1
ATOM 866 C C . GLU A 1 112 ? 12.008 12.549 7.326 1.00 72.31 112 GLU A C 1
ATOM 868 O O . GLU A 1 112 ? 12.150 11.333 7.432 1.00 72.31 112 GLU A O 1
ATOM 873 N N . SER A 1 113 ? 11.777 13.306 8.399 1.00 67.62 113 SER A N 1
ATOM 874 C CA . SER A 1 113 ? 11.712 12.742 9.761 1.00 67.62 113 SER A CA 1
ATOM 875 C C . SER A 1 113 ? 10.485 11.849 9.993 1.00 67.62 113 SER A C 1
ATOM 877 O O . SER A 1 113 ? 10.506 10.960 10.845 1.00 67.62 113 SER A O 1
ATOM 879 N N . ASN A 1 114 ? 9.417 12.074 9.223 1.00 74.12 114 ASN A N 1
ATOM 880 C CA . ASN A 1 114 ? 8.157 11.344 9.300 1.00 74.12 114 ASN A CA 1
ATOM 881 C C . ASN A 1 114 ? 7.850 10.694 7.952 1.00 74.12 114 ASN A C 1
ATOM 883 O O . ASN A 1 114 ? 7.054 11.208 7.175 1.00 74.12 114 ASN A O 1
ATOM 887 N N . ILE A 1 115 ? 8.460 9.540 7.695 1.00 83.88 115 ILE A N 1
ATOM 888 C CA . ILE A 1 115 ? 8.308 8.831 6.419 1.00 83.88 115 ILE A CA 1
ATOM 889 C C . ILE A 1 115 ? 6.992 8.056 6.275 1.00 83.88 115 ILE A C 1
ATOM 891 O O . ILE A 1 115 ? 6.686 7.569 5.193 1.00 83.88 115 ILE A O 1
ATOM 895 N N . MET A 1 116 ? 6.216 7.877 7.348 1.00 88.38 116 MET A N 1
ATOM 896 C CA . MET A 1 116 ? 4.984 7.086 7.306 1.00 88.38 116 MET A CA 1
ATOM 897 C C . MET A 1 116 ? 3.894 7.666 8.204 1.00 88.38 116 MET A C 1
ATOM 899 O O . MET A 1 116 ? 4.153 8.137 9.312 1.00 88.38 116 MET A O 1
ATOM 903 N N . ALA A 1 117 ? 2.648 7.562 7.749 1.00 91.06 117 ALA A N 1
ATOM 904 C CA . ALA A 1 117 ? 1.460 7.908 8.515 1.00 91.06 117 ALA A CA 1
ATOM 905 C C . ALA A 1 117 ? 0.366 6.857 8.300 1.00 91.06 117 ALA A C 1
ATOM 907 O O . ALA A 1 117 ? 0.026 6.522 7.169 1.00 91.06 117 ALA A O 1
ATOM 908 N N . LEU A 1 118 ? -0.201 6.345 9.393 1.00 92.69 118 LEU A N 1
ATOM 909 C CA . LEU A 1 118 ? -1.316 5.406 9.354 1.00 92.69 118 LEU A CA 1
ATOM 910 C C . LEU A 1 118 ? -2.611 6.146 9.673 1.00 92.69 118 LEU A C 1
ATOM 912 O O . LEU A 1 118 ? -2.700 6.870 10.663 1.00 92.69 118 LEU A O 1
ATOM 916 N N . PHE A 1 119 ? -3.636 5.913 8.872 1.00 94.94 119 PHE A N 1
ATOM 917 C CA . PHE A 1 119 ? -4.973 6.450 9.055 1.00 94.94 119 PHE A CA 1
ATOM 918 C C . PHE A 1 119 ? -5.979 5.318 9.176 1.00 94.94 119 PHE A C 1
ATOM 920 O O . PHE A 1 119 ? -5.836 4.263 8.560 1.00 94.94 119 PHE A O 1
ATOM 927 N N . ARG A 1 120 ? -7.035 5.560 9.947 1.00 95.06 120 ARG A N 1
ATOM 928 C CA . ARG A 1 120 ? -8.203 4.686 10.025 1.00 95.06 120 ARG A CA 1
ATOM 929 C C . ARG A 1 120 ? -9.426 5.450 9.552 1.00 95.06 120 ARG A C 1
ATOM 931 O O . ARG A 1 120 ? -9.666 6.560 10.022 1.00 95.06 120 ARG A O 1
ATOM 938 N N . LEU A 1 121 ? -10.192 4.855 8.646 1.00 96.06 121 LEU A N 1
ATOM 939 C CA . LEU A 1 121 ? -11.496 5.376 8.260 1.00 96.06 121 LEU A CA 1
ATOM 940 C C . LEU A 1 121 ? -12.493 5.124 9.395 1.00 96.06 121 LEU A C 1
ATOM 942 O O . LEU A 1 121 ? -12.563 4.015 9.937 1.00 96.06 121 LEU A O 1
ATOM 946 N N . ASP A 1 122 ? -13.257 6.150 9.754 1.00 94.06 122 ASP A N 1
ATOM 947 C CA . ASP A 1 122 ? -14.274 6.052 10.792 1.00 94.06 122 ASP A CA 1
ATOM 948 C C . ASP A 1 122 ? -15.358 5.006 10.453 1.00 94.06 122 ASP A C 1
ATOM 950 O O . ASP A 1 122 ? -15.513 4.525 9.325 1.00 94.06 122 ASP A O 1
ATOM 954 N N . ASN A 1 123 ? -16.156 4.640 11.457 1.00 90.56 123 ASN A N 1
ATOM 955 C CA . ASN A 1 123 ? -17.217 3.648 11.276 1.00 90.56 123 ASN A CA 1
ATOM 956 C C . ASN A 1 123 ? -18.307 4.096 10.291 1.00 90.56 123 ASN A C 1
ATOM 958 O O . ASN A 1 123 ? -19.026 3.244 9.775 1.00 90.56 123 ASN A O 1
ATOM 962 N N . LYS A 1 124 ? -18.423 5.403 10.031 1.00 91.56 124 LYS A N 1
ATOM 963 C CA . LYS A 1 124 ? -19.395 5.987 9.101 1.00 91.56 124 LYS A CA 1
ATOM 964 C C . LYS A 1 124 ? -18.880 6.014 7.658 1.00 91.56 124 LYS A C 1
ATOM 966 O O . LYS A 1 124 ? -19.664 6.289 6.757 1.00 91.56 124 LYS A O 1
ATOM 971 N N . GLY A 1 125 ? -17.597 5.727 7.432 1.00 91.88 125 GLY A N 1
ATOM 972 C CA . GLY A 1 125 ? -16.970 5.813 6.117 1.00 91.88 125 GLY A CA 1
ATOM 973 C C . GLY A 1 125 ? -16.696 7.245 5.656 1.00 91.88 125 GLY A C 1
ATOM 974 O O . GLY A 1 125 ? -16.536 7.472 4.459 1.00 91.88 125 GLY A O 1
ATOM 975 N N . THR A 1 126 ? -16.679 8.219 6.569 1.00 91.69 126 THR A N 1
ATOM 976 C CA . THR A 1 126 ? -16.666 9.646 6.209 1.00 91.69 126 THR A CA 1
ATOM 977 C C . THR A 1 126 ? -15.327 10.330 6.428 1.00 91.69 126 THR A C 1
ATOM 979 O O . THR A 1 126 ? -14.901 11.088 5.563 1.00 91.69 126 THR A O 1
ATOM 982 N N . ASN A 1 127 ? -14.655 10.061 7.548 1.00 94.69 127 ASN A N 1
ATOM 983 C CA . ASN A 1 127 ? -13.439 10.774 7.932 1.00 94.69 127 ASN A CA 1
ATOM 984 C C . ASN A 1 127 ? -12.306 9.809 8.259 1.00 94.69 127 ASN A C 1
ATOM 986 O O . ASN A 1 127 ? -12.529 8.740 8.831 1.00 94.69 127 ASN A O 1
ATOM 990 N N . PHE A 1 128 ? -11.083 10.230 7.954 1.00 95.94 128 PHE A N 1
ATOM 991 C CA . PHE A 1 128 ? -9.877 9.544 8.387 1.00 95.94 128 PHE A CA 1
ATOM 992 C C . PHE A 1 128 ? -9.366 10.134 9.694 1.00 95.94 128 PHE A C 1
ATOM 994 O O . PHE A 1 128 ? -9.339 11.347 9.886 1.00 95.94 128 PHE A O 1
ATOM 1001 N N . THR A 1 129 ? -8.934 9.265 10.599 1.00 94.94 129 THR A N 1
ATOM 1002 C CA . THR A 1 129 ? -8.262 9.658 11.836 1.00 94.94 129 THR A CA 1
ATOM 1003 C C . THR A 1 129 ? -6.856 9.086 11.830 1.00 94.94 129 THR A C 1
ATOM 1005 O O . THR A 1 129 ? -6.683 7.868 11.709 1.00 94.94 129 THR A O 1
ATOM 1008 N N . LYS A 1 130 ? -5.852 9.956 11.969 1.00 92.88 130 LYS A N 1
ATOM 1009 C CA . LYS A 1 130 ? -4.451 9.550 12.093 1.00 92.88 130 LYS A CA 1
ATOM 1010 C C . LYS A 1 130 ? -4.278 8.689 13.344 1.00 92.88 130 LYS A C 1
ATOM 1012 O O . LYS A 1 130 ? -4.766 9.040 14.416 1.00 92.88 130 LYS A O 1
ATOM 1017 N N . GLN A 1 131 ? -3.637 7.542 13.187 1.00 90.31 131 GLN A N 1
ATOM 1018 C CA . GLN A 1 131 ? -3.356 6.601 14.260 1.00 90.31 131 GLN A CA 1
ATOM 1019 C C . GLN A 1 131 ? -1.922 6.801 14.735 1.00 90.31 131 GLN A C 1
ATOM 1021 O O . GLN A 1 131 ? -0.999 6.926 13.928 1.00 90.31 131 GLN A O 1
ATOM 1026 N N . THR A 1 132 ? -1.727 6.785 16.049 1.00 81.31 132 THR A N 1
ATOM 1027 C CA . THR A 1 132 ? -0.392 6.623 16.618 1.00 81.31 132 THR A CA 1
ATOM 1028 C C . THR A 1 132 ? 0.025 5.176 16.398 1.00 81.31 132 THR A C 1
ATOM 1030 O O . THR A 1 132 ? -0.667 4.263 16.844 1.00 81.31 132 THR A O 1
ATOM 1033 N N . PHE A 1 133 ? 1.138 4.952 15.710 1.00 74.88 133 PHE A N 1
ATOM 1034 C CA . PHE A 1 133 ? 1.750 3.633 15.640 1.00 74.88 133 PHE A CA 1
ATOM 1035 C C . PHE A 1 133 ? 3.256 3.780 15.807 1.00 74.88 133 PHE A C 1
ATOM 1037 O O . PHE A 1 133 ? 3.856 4.712 15.271 1.00 74.88 133 PHE A O 1
ATOM 1044 N N . ASP A 1 134 ? 3.854 2.883 16.591 1.00 66.50 134 ASP A N 1
ATOM 1045 C CA . ASP A 1 134 ? 5.303 2.804 16.702 1.00 66.50 134 ASP A CA 1
ATOM 1046 C C . ASP A 1 134 ? 5.853 2.284 15.374 1.00 66.50 134 ASP A C 1
ATOM 1048 O O . ASP A 1 134 ? 5.908 1.079 15.111 1.00 66.50 134 ASP A O 1
ATOM 1052 N N . ALA A 1 135 ? 6.251 3.216 14.515 1.00 60.47 135 ALA A N 1
ATOM 1053 C CA . ALA A 1 135 ? 7.074 2.926 13.362 1.00 60.47 135 ALA A CA 1
ATOM 1054 C C . ALA A 1 135 ? 8.508 2.652 13.839 1.00 60.47 135 ALA A C 1
ATOM 1056 O O . ALA A 1 135 ? 9.444 3.329 13.422 1.00 60.47 135 ALA A O 1
ATOM 1057 N N . SER A 1 136 ? 8.719 1.634 14.685 1.00 54.94 136 SER A N 1
ATOM 1058 C CA . SER A 1 136 ? 10.059 1.153 15.067 1.00 54.94 136 SER A CA 1
ATOM 1059 C C . SER A 1 136 ? 10.901 0.735 13.849 1.00 54.94 136 SER A C 1
ATOM 1061 O O . SER A 1 136 ? 12.117 0.579 13.957 1.00 54.94 136 SER A O 1
ATOM 1063 N N . PHE A 1 137 ? 10.265 0.664 12.674 1.00 55.47 137 PHE A N 1
ATOM 1064 C CA . PHE A 1 137 ? 10.856 0.735 11.336 1.00 55.47 137 PHE A CA 1
ATOM 1065 C C . PHE A 1 137 ? 11.883 1.873 11.156 1.00 55.47 137 PHE A C 1
ATOM 1067 O O . PHE A 1 137 ? 12.843 1.695 10.421 1.00 55.47 137 PHE A O 1
ATOM 1074 N N . ASN A 1 138 ? 11.755 2.994 11.875 1.00 51.78 138 ASN A N 1
ATOM 1075 C CA . ASN A 1 138 ? 12.680 4.133 11.816 1.00 51.78 138 ASN A CA 1
ATOM 1076 C C . ASN A 1 138 ? 14.086 3.849 12.383 1.00 51.78 138 ASN A C 1
ATOM 1078 O O . ASN A 1 138 ? 14.980 4.670 12.196 1.00 51.78 138 ASN A O 1
ATOM 1082 N N . LYS A 1 139 ? 14.309 2.742 13.113 1.00 47.41 139 LYS A N 1
ATOM 1083 C CA . LYS A 1 139 ? 15.615 2.463 13.752 1.00 47.41 139 LYS A CA 1
ATOM 1084 C C . LYS A 1 139 ? 16.571 1.605 12.922 1.00 47.41 139 LYS A C 1
ATOM 1086 O O . LYS A 1 139 ? 17.769 1.644 13.182 1.00 47.41 139 LYS A O 1
ATOM 1091 N N . MET A 1 140 ? 16.067 0.830 11.969 1.00 51.28 140 MET A N 1
ATOM 1092 C CA . MET A 1 140 ? 16.889 0.079 11.016 1.00 51.28 140 MET A CA 1
ATOM 1093 C C . MET A 1 140 ? 16.886 0.881 9.717 1.00 51.28 140 MET A C 1
ATOM 1095 O O . MET A 1 140 ? 15.818 1.320 9.291 1.00 51.28 140 MET A O 1
ATOM 1099 N N . SER A 1 141 ? 18.060 1.174 9.147 1.00 56.72 141 SER A N 1
ATOM 1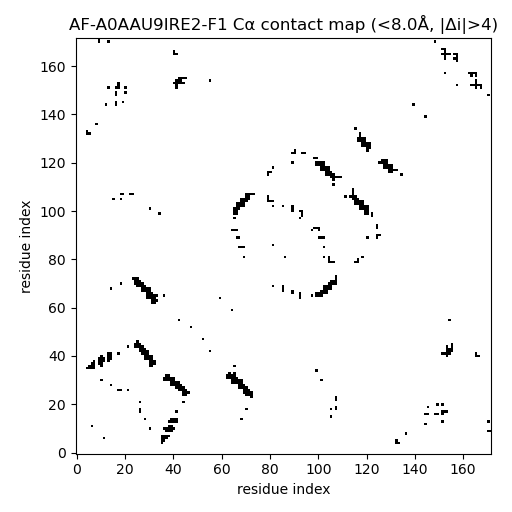100 C CA . SER A 1 141 ? 18.103 2.080 8.000 1.00 56.72 141 SER A CA 1
ATOM 1101 C C . SER A 1 141 ? 17.298 1.458 6.864 1.00 56.72 141 SER A C 1
ATOM 1103 O O . SER A 1 141 ? 17.360 0.250 6.636 1.00 56.72 141 SER A O 1
ATOM 1105 N N . LEU A 1 142 ? 16.505 2.260 6.158 1.00 60.50 142 LEU A N 1
ATOM 1106 C CA . LEU A 1 142 ? 15.742 1.774 5.011 1.00 60.50 142 LEU A CA 1
ATOM 1107 C C . LEU A 1 142 ? 16.656 1.088 3.987 1.00 60.50 142 LEU A C 1
ATOM 1109 O O . LEU A 1 142 ? 16.269 0.118 3.349 1.00 60.50 142 LEU A O 1
ATOM 1113 N N . THR A 1 143 ? 17.905 1.539 3.911 1.00 60.50 143 THR A N 1
ATOM 1114 C CA . THR A 1 143 ? 18.998 0.905 3.180 1.00 60.50 143 THR A CA 1
ATOM 1115 C C . THR A 1 143 ? 19.162 -0.569 3.555 1.00 60.50 143 THR A C 1
ATOM 1117 O O . THR A 1 143 ? 19.179 -1.410 2.663 1.00 60.50 143 THR A O 1
ATOM 1120 N N . ASP A 1 144 ? 19.183 -0.911 4.846 1.00 65.00 144 ASP A N 1
ATOM 1121 C CA . ASP A 1 144 ? 19.273 -2.302 5.319 1.00 65.00 144 ASP A CA 1
ATOM 1122 C C . ASP A 1 144 ? 18.038 -3.131 4.923 1.00 65.00 144 ASP A C 1
ATOM 1124 O O . ASP A 1 144 ? 18.146 -4.336 4.703 1.00 65.00 144 ASP A O 1
ATOM 1128 N N . PHE A 1 145 ? 16.869 -2.492 4.786 1.00 65.69 145 PHE A N 1
ATOM 1129 C CA . PHE A 1 145 ? 15.636 -3.136 4.314 1.00 65.69 145 PHE A CA 1
ATOM 1130 C C . PHE A 1 145 ? 15.594 -3.362 2.800 1.00 65.69 145 PHE A C 1
ATOM 1132 O O . PHE A 1 145 ? 14.945 -4.307 2.347 1.00 65.69 145 PHE A O 1
ATOM 1139 N N . LEU A 1 146 ? 16.233 -2.488 2.021 1.00 66.06 146 LEU A N 1
ATOM 1140 C CA . LEU A 1 146 ? 16.252 -2.553 0.559 1.00 66.06 146 LEU A CA 1
ATOM 1141 C C . LEU A 1 146 ? 17.338 -3.493 0.028 1.00 66.06 146 LEU A C 1
ATOM 1143 O O . LEU A 1 146 ? 17.179 -4.056 -1.059 1.00 66.06 146 LEU A O 1
ATOM 1147 N N . ILE A 1 147 ? 18.417 -3.698 0.790 1.00 65.88 147 ILE A N 1
ATOM 1148 C CA . ILE A 1 147 ? 19.503 -4.612 0.423 1.00 65.88 147 ILE A CA 1
ATOM 1149 C C . ILE A 1 147 ? 18.938 -6.024 0.200 1.00 65.88 147 ILE A C 1
ATOM 1151 O O . ILE A 1 147 ? 18.435 -6.676 1.112 1.00 65.88 147 ILE A O 1
ATOM 1155 N N . GLY A 1 148 ? 19.038 -6.505 -1.042 1.00 64.56 148 GLY A N 1
ATOM 1156 C CA . GLY A 1 148 ? 18.650 -7.864 -1.432 1.00 64.56 148 GLY A CA 1
ATOM 1157 C C . GLY A 1 148 ? 17.185 -8.054 -1.845 1.00 64.56 148 GLY A C 1
ATOM 1158 O O . GLY A 1 148 ? 16.802 -9.179 -2.166 1.00 64.56 148 GLY A O 1
ATOM 1159 N N . HIS A 1 149 ? 16.371 -6.992 -1.891 1.00 68.44 149 HIS A N 1
ATOM 1160 C CA . HIS A 1 149 ? 14.943 -7.078 -2.230 1.00 68.44 149 HIS A CA 1
ATOM 1161 C C . HIS A 1 149 ? 14.535 -6.260 -3.471 1.00 68.44 149 HIS A C 1
ATOM 1163 O O . HIS A 1 149 ? 13.424 -5.748 -3.555 1.00 68.44 149 HIS A O 1
ATOM 1169 N N . GLU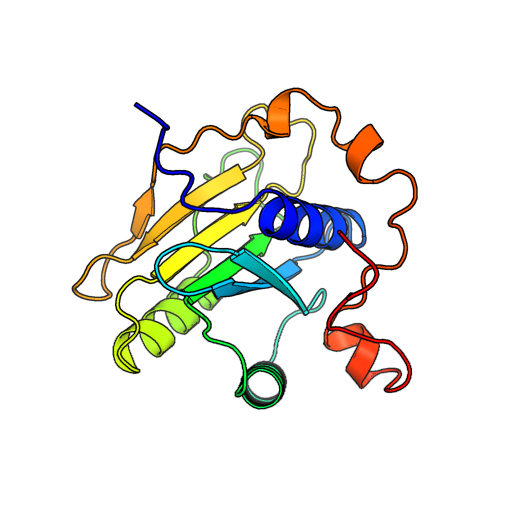 A 1 150 ? 15.405 -6.185 -4.480 1.00 67.56 150 GLU A N 1
ATOM 1170 C CA . GLU A 1 150 ? 15.198 -5.375 -5.698 1.00 67.56 150 GLU A CA 1
ATOM 1171 C C . GLU A 1 150 ? 14.015 -5.831 -6.579 1.00 67.56 150 GLU A C 1
ATOM 1173 O O . GLU A 1 150 ? 13.509 -5.064 -7.396 1.00 67.56 150 GLU A O 1
ATOM 1178 N N . ASN A 1 151 ? 13.538 -7.067 -6.405 1.00 83.50 151 ASN A N 1
ATOM 1179 C CA . ASN A 1 151 ? 12.607 -7.719 -7.331 1.00 83.50 151 ASN A CA 1
ATOM 1180 C C . ASN A 1 151 ? 11.155 -7.765 -6.829 1.00 83.50 151 ASN A C 1
ATOM 1182 O O . ASN A 1 151 ? 10.467 -8.754 -7.074 1.00 83.50 151 ASN A O 1
ATOM 1186 N N . ILE A 1 152 ? 10.686 -6.750 -6.096 1.00 92.81 152 ILE A N 1
ATOM 1187 C CA . ILE A 1 152 ? 9.286 -6.715 -5.650 1.00 92.81 152 ILE A CA 1
ATOM 1188 C C . ILE A 1 152 ? 8.335 -6.467 -6.821 1.00 92.81 152 ILE A C 1
ATOM 1190 O O . ILE A 1 152 ? 8.282 -5.365 -7.338 1.00 92.81 152 ILE A O 1
ATOM 1194 N N . VAL A 1 153 ? 7.580 -7.466 -7.252 1.00 96.12 153 VAL A N 1
ATOM 1195 C CA . VAL A 1 153 ? 6.682 -7.391 -8.414 1.00 96.12 153 VAL A CA 1
ATOM 1196 C C . VAL A 1 153 ? 5.336 -6.794 -8.012 1.00 96.12 153 VAL A C 1
ATOM 1198 O O . VAL A 1 153 ? 4.736 -7.244 -7.037 1.00 96.12 153 VAL A O 1
ATOM 1201 N N . ASP A 1 154 ? 4.817 -5.843 -8.779 1.00 97.00 154 ASP A N 1
ATOM 1202 C CA . ASP A 1 154 ? 3.445 -5.355 -8.628 1.00 97.00 154 ASP A CA 1
ATOM 1203 C C . ASP A 1 154 ? 2.499 -5.874 -9.722 1.00 97.00 154 ASP A C 1
ATOM 1205 O O . ASP A 1 154 ? 2.868 -6.709 -10.555 1.00 97.00 154 ASP A O 1
ATOM 1209 N N . ILE A 1 155 ? 1.230 -5.460 -9.680 1.00 97.50 155 ILE A N 1
ATOM 1210 C CA . ILE A 1 155 ? 0.244 -5.906 -10.670 1.00 97.50 155 ILE A CA 1
ATOM 1211 C C . ILE A 1 155 ? 0.553 -5.311 -12.047 1.00 97.50 155 ILE A C 1
ATOM 1213 O O . ILE A 1 155 ? 0.376 -6.021 -13.034 1.00 97.50 155 ILE A O 1
ATOM 1217 N N . ASP A 1 156 ? 1.061 -4.078 -12.136 1.00 96.25 156 ASP A N 1
ATOM 1218 C CA . ASP A 1 156 ? 1.504 -3.494 -13.412 1.00 96.25 156 ASP A CA 1
ATOM 1219 C C . ASP A 1 156 ? 2.576 -4.374 -14.085 1.00 96.25 156 ASP A C 1
ATOM 1221 O O . ASP A 1 156 ? 2.435 -4.753 -15.254 1.00 96.25 156 ASP A O 1
ATOM 1225 N N . ASP A 1 157 ? 3.601 -4.781 -13.333 1.00 96.56 157 ASP A N 1
ATOM 1226 C CA . ASP A 1 157 ? 4.647 -5.691 -13.802 1.00 96.56 157 ASP A CA 1
ATOM 1227 C C . ASP A 1 157 ? 4.082 -7.052 -14.233 1.00 96.56 157 ASP A C 1
ATOM 1229 O O . ASP A 1 157 ? 4.450 -7.586 -15.285 1.00 96.56 157 ASP A O 1
ATOM 1233 N N . HIS A 1 158 ? 3.177 -7.629 -13.436 1.00 96.88 158 HIS A N 1
ATOM 1234 C CA . HIS A 1 158 ? 2.560 -8.920 -13.747 1.00 96.88 158 HIS A CA 1
ATOM 1235 C C . HIS A 1 158 ? 1.673 -8.865 -14.995 1.00 96.88 158 HIS A C 1
ATOM 1237 O O . HIS A 1 158 ? 1.672 -9.798 -15.796 1.00 96.88 158 HIS A O 1
ATOM 1243 N N . LEU A 1 159 ? 0.920 -7.783 -15.192 1.00 94.12 159 LEU A N 1
ATOM 1244 C CA . LEU A 1 159 ? 0.099 -7.609 -16.390 1.00 94.12 159 LEU A CA 1
ATOM 1245 C C . LEU A 1 159 ? 0.968 -7.445 -17.644 1.00 94.12 159 LEU A C 1
ATOM 1247 O O . LEU A 1 159 ? 0.601 -7.951 -18.706 1.00 94.12 159 LEU A O 1
ATOM 1251 N N . ALA A 1 160 ? 2.134 -6.802 -17.524 1.00 95.44 160 ALA A N 1
ATOM 1252 C CA . ALA A 1 160 ? 3.114 -6.724 -18.606 1.00 95.44 160 ALA A CA 1
ATOM 1253 C C . ALA A 1 160 ? 3.814 -8.072 -18.869 1.00 95.44 160 ALA A C 1
ATOM 1255 O O . ALA A 1 160 ? 4.110 -8.411 -20.018 1.00 95.44 160 ALA A O 1
ATOM 1256 N N . ASN A 1 161 ? 4.070 -8.857 -17.819 1.00 97.12 161 ASN A N 1
ATOM 1257 C CA . ASN A 1 161 ? 4.678 -10.180 -17.900 1.00 97.12 161 ASN A CA 1
ATOM 1258 C C . ASN A 1 161 ? 4.048 -11.155 -16.881 1.00 97.12 161 ASN A C 1
ATOM 1260 O O . ASN A 1 161 ? 4.510 -11.234 -15.738 1.00 97.12 161 ASN A O 1
ATOM 1264 N N . PRO A 1 162 ? 3.081 -11.996 -17.308 1.00 96.00 162 PRO A N 1
ATOM 1265 C CA . PRO A 1 162 ? 2.354 -12.908 -16.415 1.00 96.00 162 PRO A CA 1
ATOM 1266 C C . PRO A 1 162 ? 3.205 -13.969 -15.703 1.00 96.00 162 PRO A C 1
ATOM 1268 O O . PRO A 1 162 ? 2.695 -14.708 -14.863 1.00 96.00 162 PRO A O 1
ATOM 1271 N N . ARG A 1 163 ? 4.496 -14.092 -16.043 1.00 96.50 163 ARG A N 1
ATOM 1272 C CA . ARG A 1 163 ? 5.437 -14.992 -15.357 1.00 96.50 163 ARG A CA 1
ATOM 1273 C C . ARG A 1 163 ? 5.969 -14.421 -14.041 1.00 96.50 163 ARG A C 1
ATOM 1275 O O . ARG A 1 163 ? 6.549 -15.176 -13.267 1.00 96.50 163 ARG A O 1
ATOM 1282 N N . LEU A 1 164 ? 5.831 -13.116 -13.809 1.00 96.00 164 LEU A N 1
ATOM 1283 C CA . LEU A 1 164 ? 6.286 -12.462 -12.581 1.00 96.00 164 LEU A CA 1
ATOM 1284 C C . LEU A 1 164 ? 5.273 -12.695 -11.451 1.00 96.00 164 LEU A C 1
ATOM 1286 O O . LEU A 1 164 ? 4.076 -12.565 -11.675 1.00 96.00 164 LEU A O 1
ATOM 1290 N N . ASP A 1 165 ? 5.710 -13.046 -10.240 1.00 95.00 165 ASP A N 1
ATOM 1291 C CA . ASP A 1 165 ? 4.794 -13.322 -9.121 1.00 95.00 165 ASP A CA 1
ATOM 1292 C C . ASP A 1 165 ? 4.507 -12.070 -8.280 1.00 95.00 165 ASP A C 1
ATOM 1294 O O . ASP A 1 165 ? 5.255 -11.734 -7.365 1.00 95.00 165 ASP A O 1
ATOM 1298 N N . TRP A 1 166 ? 3.370 -11.424 -8.533 1.00 95.75 166 TRP A N 1
ATOM 1299 C CA . TRP A 1 166 ? 2.902 -10.256 -7.773 1.00 95.75 166 TRP A CA 1
ATOM 1300 C C . TRP A 1 166 ? 2.590 -10.544 -6.296 1.00 95.75 166 TRP A C 1
ATOM 1302 O O . TRP A 1 166 ? 2.451 -9.619 -5.494 1.00 95.75 166 TRP A O 1
ATOM 1312 N N . ARG A 1 167 ? 2.469 -11.817 -5.888 1.00 93.62 167 ARG A N 1
ATOM 1313 C CA . ARG A 1 167 ? 2.257 -12.169 -4.472 1.00 93.62 167 ARG A CA 1
ATOM 1314 C C . ARG A 1 167 ? 3.530 -12.004 -3.647 1.00 93.62 167 ARG A C 1
ATOM 1316 O O . ARG A 1 167 ? 3.441 -11.869 -2.424 1.00 93.62 167 ARG A O 1
ATOM 1323 N N . ASN A 1 168 ? 4.693 -11.988 -4.306 1.00 93.44 168 ASN A N 1
ATOM 1324 C CA . ASN A 1 168 ? 6.004 -11.815 -3.687 1.00 93.44 168 ASN A CA 1
ATOM 1325 C C . ASN A 1 168 ? 6.219 -12.761 -2.495 1.00 93.44 168 ASN A C 1
ATOM 1327 O O . ASN A 1 168 ? 6.630 -12.333 -1.413 1.00 93.44 168 ASN A O 1
ATOM 1331 N N . GLN A 1 169 ? 5.903 -14.051 -2.664 1.00 90.00 169 GLN A N 1
ATOM 1332 C CA . GLN A 1 169 ? 6.014 -15.048 -1.583 1.00 90.00 169 GLN A CA 1
ATOM 1333 C C . GLN A 1 169 ? 7.460 -15.269 -1.106 1.00 90.00 169 GLN A C 1
ATOM 1335 O O . GLN A 1 169 ? 7.695 -15.817 -0.031 1.00 90.00 169 GLN A O 1
ATOM 1340 N N . ASN A 1 170 ? 8.432 -14.830 -1.904 1.00 86.38 170 ASN A N 1
ATOM 1341 C CA . ASN A 1 170 ? 9.857 -14.828 -1.597 1.00 86.38 170 ASN A CA 1
ATOM 1342 C C . ASN A 1 170 ? 10.281 -13.728 -0.604 1.00 86.38 170 ASN A C 1
ATOM 1344 O O . ASN A 1 170 ? 11.410 -13.775 -0.118 1.00 86.38 170 ASN A O 1
ATOM 1348 N N . ILE A 1 171 ? 9.426 -12.741 -0.315 1.00 84.75 171 ILE A N 1
ATOM 1349 C CA . ILE A 1 171 ? 9.709 -11.683 0.662 1.00 84.75 171 ILE A CA 1
ATOM 1350 C C . ILE A 1 171 ? 9.074 -12.080 2.000 1.00 84.75 171 ILE A C 1
ATOM 1352 O O . ILE A 1 171 ? 7.849 -12.159 2.099 1.00 84.75 171 ILE A O 1
ATOM 1356 N N . GLN A 1 172 ? 9.920 -12.324 3.008 1.00 73.25 172 GLN A N 1
ATOM 1357 C CA . GLN A 1 172 ? 9.557 -12.623 4.402 1.00 73.25 172 GLN A CA 1
ATOM 1358 C C . GLN A 1 172 ? 10.025 -11.516 5.354 1.00 73.25 172 GLN A C 1
ATOM 1360 O O . GLN A 1 172 ? 11.021 -10.814 5.027 1.00 73.25 172 GLN A O 1
#

Mean predicted aligned error: 5.19 Å

Solvent-accessible surface area (backbone atoms only — not comparable to full-atom values): 10022 Å² total; per-residue (Å²): 130,83,77,82,69,58,59,34,69,54,17,53,48,47,49,50,44,47,44,63,73,41,71,92,41,44,26,37,27,41,25,26,37,76,100,38,35,55,36,44,39,48,36,34,67,56,89,80,46,73,69,57,50,53,52,52,53,57,76,41,64,89,54,51,67,33,30,33,35,39,26,49,81,71,61,99,82,62,80,85,65,82,50,72,68,58,48,52,52,46,36,54,44,39,74,74,64,44,89,58,36,34,38,40,31,36,54,66,61,78,86,48,95,72,42,64,40,42,31,36,45,40,94,85,52,78,50,74,44,80,50,92,69,89,64,68,68,78,77,53,56,68,64,70,69,46,63,93,50,84,78,68,37,22,43,56,55,19,72,77,37,79,86,49,59,35,80,42,84,86,66,123

InterPro domains:
  IPR005366 ER membrane protein complex subunit 8/9 [PF03665] (7-171)
  IPR005366 ER membrane protein complex subunit 8/9 [PTHR12941] (7-171)

Organism: NCBI:txid1481888